Protein AF-A0A1Q3IYQ6-F1 (afdb_monomer)

Sequence (110 aa):
KPQGDPRHGYEFVAPINGLGHLDATGWAAARDKCTVRSFRPYQMERRGWLRHVGRGWRFDYDRAGSADDEPFFKLDRHIIASGLYVTLREDDGIERPFKIVSVQPARTPA

Structure (mmCIF, N/CA/C/O backbone):
data_AF-A0A1Q3IYQ6-F1
#
_entry.id   AF-A0A1Q3IYQ6-F1
#
loop_
_atom_site.group_PDB
_atom_site.id
_atom_site.type_symbol
_atom_site.label_atom_id
_atom_site.label_alt_id
_atom_site.label_comp_id
_atom_site.label_asym_id
_atom_site.label_entity_id
_atom_site.label_seq_id
_atom_site.pdbx_PDB_ins_code
_atom_site.Cartn_x
_atom_site.Cartn_y
_atom_site.Cartn_z
_atom_site.occupancy
_atom_site.B_iso_or_equiv
_atom_site.auth_seq_id
_atom_site.auth_comp_id
_atom_site.auth_asym_id
_atom_site.auth_atom_id
_atom_site.pdbx_PDB_model_num
ATOM 1 N N . LYS A 1 1 ? 22.109 7.834 2.697 1.00 47.06 1 LYS A N 1
ATOM 2 C CA . LYS A 1 1 ? 20.636 7.692 2.557 1.00 47.06 1 LYS A CA 1
ATOM 3 C C . LYS A 1 1 ? 20.361 7.199 1.145 1.00 47.06 1 LYS A C 1
ATOM 5 O O . LYS A 1 1 ? 21.022 7.732 0.261 1.00 47.06 1 LYS A O 1
ATOM 10 N N . PRO A 1 2 ? 19.482 6.210 0.919 1.00 51.25 2 PRO A N 1
ATOM 11 C CA . PRO A 1 2 ? 19.145 5.817 -0.445 1.00 51.25 2 PRO A CA 1
ATOM 12 C C . PRO A 1 2 ? 18.570 7.035 -1.183 1.00 51.25 2 PRO A C 1
ATOM 14 O O . PRO A 1 2 ? 17.684 7.715 -0.660 1.00 51.25 2 PRO A O 1
ATOM 17 N N . GLN A 1 3 ? 19.131 7.353 -2.348 1.00 62.56 3 GLN A N 1
ATOM 18 C CA . GLN A 1 3 ? 18.564 8.324 -3.282 1.00 62.56 3 GLN A CA 1
ATOM 19 C C . GLN A 1 3 ? 17.444 7.598 -4.040 1.00 62.56 3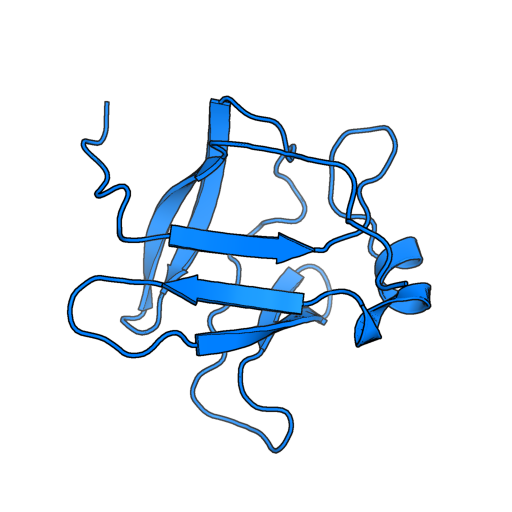 GLN A C 1
ATOM 21 O O . GLN A 1 3 ? 17.686 7.006 -5.084 1.00 62.56 3 GLN A O 1
ATOM 26 N N . GLY A 1 4 ? 16.251 7.522 -3.446 1.00 68.81 4 GLY A N 1
ATOM 27 C CA . GLY A 1 4 ? 15.080 6.952 -4.122 1.00 68.81 4 GLY A CA 1
ATOM 28 C C . GLY A 1 4 ? 14.568 7.880 -5.229 1.00 68.81 4 GLY A C 1
ATOM 29 O O . GLY A 1 4 ? 14.734 9.096 -5.127 1.00 68.81 4 GLY A O 1
ATOM 30 N N . ASP A 1 5 ? 13.931 7.326 -6.263 1.00 81.50 5 ASP A N 1
ATOM 31 C CA . ASP A 1 5 ? 13.218 8.120 -7.272 1.00 81.50 5 ASP A CA 1
ATOM 32 C C . ASP A 1 5 ? 11.800 8.425 -6.756 1.00 81.50 5 ASP A C 1
ATOM 34 O O . ASP A 1 5 ? 11.007 7.497 -6.612 1.00 81.50 5 ASP A O 1
ATOM 38 N N . PRO A 1 6 ? 11.433 9.692 -6.483 1.00 81.25 6 PRO A N 1
ATOM 39 C CA . PRO A 1 6 ? 10.095 10.034 -5.994 1.00 81.25 6 PRO A CA 1
ATOM 40 C C . PRO A 1 6 ? 8.983 9.754 -7.017 1.00 81.25 6 PRO A C 1
ATOM 42 O O . PRO A 1 6 ? 7.806 9.793 -6.667 1.00 81.25 6 PRO A O 1
ATOM 45 N N . ARG A 1 7 ? 9.337 9.488 -8.279 1.00 86.50 7 ARG A N 1
ATOM 46 C CA . ARG A 1 7 ? 8.405 9.094 -9.340 1.00 86.50 7 ARG A CA 1
ATOM 47 C C . ARG A 1 7 ? 8.177 7.585 -9.379 1.00 86.50 7 ARG A C 1
ATOM 49 O O . ARG A 1 7 ? 7.348 7.149 -10.168 1.00 86.50 7 ARG A O 1
ATOM 56 N N . HIS A 1 8 ? 8.912 6.814 -8.575 1.00 90.44 8 HIS A N 1
ATOM 57 C CA . HIS A 1 8 ? 8.708 5.389 -8.376 1.00 90.44 8 HIS A CA 1
ATOM 58 C C . HIS A 1 8 ? 8.171 5.145 -6.964 1.00 90.44 8 HIS A C 1
ATOM 60 O O . HIS A 1 8 ? 8.894 5.271 -5.973 1.00 90.44 8 HIS A O 1
ATOM 66 N N . GLY A 1 9 ? 6.890 4.811 -6.860 1.00 91.06 9 GLY A N 1
ATOM 67 C CA . GLY A 1 9 ? 6.272 4.607 -5.565 1.00 91.06 9 GLY A CA 1
ATOM 68 C C . GLY A 1 9 ? 4.911 3.943 -5.613 1.00 91.06 9 GLY A C 1
ATOM 69 O O . GLY A 1 9 ? 4.381 3.564 -6.658 1.00 91.06 9 GLY A O 1
ATOM 70 N N . TYR A 1 10 ? 4.359 3.822 -4.412 1.00 91.06 10 TYR A N 1
ATOM 71 C CA . TYR A 1 10 ? 3.098 3.160 -4.153 1.00 91.06 10 TYR A CA 1
ATOM 72 C C . TYR A 1 10 ? 2.235 4.043 -3.260 1.00 91.06 10 TYR A C 1
ATOM 74 O O . TYR A 1 10 ? 2.723 4.685 -2.328 1.00 91.06 10 TYR A O 1
ATOM 82 N N . GLU A 1 11 ? 0.938 4.036 -3.525 1.00 92.44 11 GLU A N 1
ATOM 83 C CA . GLU A 1 11 ? -0.088 4.648 -2.693 1.00 92.44 11 GLU A CA 1
ATOM 84 C C . GLU A 1 11 ? -1.156 3.596 -2.416 1.00 92.44 11 GLU A C 1
ATOM 86 O O . GLU A 1 11 ? -1.593 2.894 -3.327 1.00 92.44 11 GLU A O 1
ATOM 91 N N . PHE A 1 12 ? -1.567 3.449 -1.160 1.00 92.50 12 PHE A N 1
ATOM 92 C CA . PHE A 1 12 ? -2.581 2.466 -0.807 1.00 92.50 12 PHE A CA 1
ATOM 93 C C . PHE A 1 12 ? -3.427 2.909 0.380 1.00 92.50 12 PHE A C 1
ATOM 95 O O . PHE A 1 12 ? -3.004 3.714 1.210 1.00 92.50 12 PHE A O 1
ATOM 102 N N . VAL A 1 13 ? -4.635 2.356 0.448 1.00 93.62 13 VAL A N 1
ATOM 103 C CA . VAL A 1 13 ? -5.584 2.553 1.542 1.00 93.62 13 VAL A CA 1
ATOM 104 C C . VAL A 1 13 ? -5.624 1.286 2.379 1.00 93.62 13 VAL A C 1
ATOM 106 O O . VAL A 1 13 ? -5.836 0.193 1.853 1.00 93.62 13 VAL A O 1
ATOM 109 N N . ALA A 1 14 ? -5.444 1.433 3.688 1.00 92.56 14 ALA A N 1
ATOM 110 C CA . ALA A 1 14 ? -5.543 0.325 4.620 1.00 92.56 14 ALA A CA 1
ATOM 111 C C . ALA A 1 14 ? -5.977 0.798 6.014 1.00 92.56 14 ALA A C 1
ATOM 113 O O . ALA A 1 14 ? -5.577 1.882 6.445 1.00 92.56 14 ALA A O 1
ATOM 114 N N . PRO A 1 15 ? -6.754 -0.014 6.743 1.00 93.56 15 PRO A N 1
ATOM 115 C CA . PRO A 1 15 ? -6.973 0.169 8.170 1.00 93.56 15 PRO A CA 1
ATOM 116 C C . PRO A 1 15 ? -5.663 0.014 8.950 1.00 93.56 15 PRO A C 1
ATOM 118 O O . PRO A 1 15 ? -4.892 -0.916 8.707 1.00 93.56 15 PRO A O 1
ATOM 121 N N . ILE A 1 16 ? -5.426 0.923 9.894 1.00 92.25 16 ILE A N 1
ATOM 122 C CA . ILE A 1 16 ? -4.259 0.929 10.782 1.00 92.25 16 ILE A CA 1
ATOM 123 C C . ILE A 1 16 ? -4.775 0.830 12.222 1.00 92.25 16 ILE A C 1
ATOM 125 O O . ILE A 1 16 ? -5.721 1.526 12.591 1.00 92.25 16 ILE A O 1
ATOM 129 N N . ASN A 1 17 ? -4.177 -0.041 13.033 1.00 90.06 17 ASN A N 1
ATOM 130 C CA . ASN A 1 17 ? -4.533 -0.205 14.440 1.00 90.06 17 ASN A CA 1
ATOM 131 C C . ASN A 1 17 ? -3.889 0.875 15.332 1.00 90.06 17 ASN A C 1
ATOM 133 O O . ASN A 1 17 ? -3.048 1.659 14.894 1.00 90.06 17 ASN A O 1
ATOM 137 N N . GLY A 1 18 ? -4.237 0.886 16.622 1.00 88.94 18 GLY A N 1
ATOM 138 C CA . GLY A 1 18 ? -3.708 1.862 17.588 1.00 88.94 18 GLY A CA 1
ATOM 139 C C . GLY A 1 18 ? -2.188 1.817 17.812 1.00 88.94 18 GLY A C 1
ATOM 140 O O . GLY A 1 18 ? -1.646 2.730 18.424 1.00 88.94 18 GLY A O 1
ATOM 141 N N . LEU A 1 19 ? -1.495 0.787 17.312 1.00 89.19 19 LEU A N 1
ATOM 142 C CA . LEU A 1 19 ? -0.034 0.658 17.363 1.00 89.19 19 LEU A CA 1
ATOM 143 C C . LEU A 1 19 ? 0.648 1.120 16.066 1.00 89.19 19 LEU A C 1
ATOM 145 O O . LEU A 1 19 ? 1.870 1.053 15.957 1.00 89.19 19 LEU A O 1
ATOM 149 N N . GLY A 1 20 ? -0.119 1.577 15.074 1.00 89.81 20 GLY A N 1
ATOM 150 C CA . GLY A 1 20 ? 0.418 1.997 13.784 1.00 89.81 20 GLY A CA 1
ATOM 151 C C . GLY A 1 20 ? 0.701 0.842 12.820 1.00 89.81 20 GLY A C 1
ATOM 152 O O . GLY A 1 20 ? 1.342 1.069 11.802 1.00 89.81 20 GLY A O 1
ATOM 153 N N . HIS A 1 21 ? 0.241 -0.382 13.096 1.00 90.06 21 HIS A N 1
ATOM 154 C CA . HIS A 1 21 ? 0.354 -1.513 12.166 1.00 90.06 21 HIS A CA 1
ATOM 155 C C . HIS A 1 21 ? -0.919 -1.682 11.343 1.00 90.06 21 HIS A C 1
ATOM 157 O O . HIS A 1 21 ? -1.994 -1.250 11.756 1.00 90.06 21 HIS A O 1
ATOM 163 N N . LEU A 1 22 ? -0.817 -2.371 10.206 1.00 90.25 22 LEU A N 1
ATOM 164 C CA . LEU A 1 22 ? -2.000 -2.754 9.440 1.00 90.25 22 LEU A CA 1
ATOM 165 C C . LEU A 1 22 ? -2.945 -3.622 10.275 1.00 90.25 22 LEU A C 1
ATOM 167 O O . LEU A 1 22 ? -2.529 -4.590 10.913 1.00 90.25 22 LEU A O 1
ATOM 171 N N . ASP A 1 23 ? -4.227 -3.272 10.253 1.00 91.62 23 ASP A N 1
ATOM 172 C CA . ASP A 1 23 ? -5.272 -3.996 10.963 1.00 91.62 23 ASP A CA 1
ATOM 173 C C . ASP A 1 23 ? -5.941 -5.020 10.041 1.00 91.62 23 ASP A C 1
ATOM 175 O O . ASP A 1 23 ? -6.755 -4.676 9.183 1.00 91.62 23 ASP A O 1
ATOM 179 N N . ALA A 1 24 ? -5.611 -6.298 10.236 1.00 90.44 24 ALA A N 1
ATOM 180 C CA . ALA A 1 24 ? -6.200 -7.401 9.481 1.00 90.44 24 ALA A CA 1
ATOM 181 C C . ALA A 1 24 ? -7.717 -7.532 9.708 1.00 90.44 24 ALA A C 1
ATOM 183 O O . ALA A 1 24 ? -8.446 -7.884 8.778 1.00 90.44 24 ALA A O 1
ATOM 184 N N . THR A 1 25 ? -8.202 -7.222 10.914 1.00 91.81 25 THR A N 1
ATOM 185 C CA . THR A 1 25 ? -9.629 -7.315 11.251 1.00 91.81 25 THR A CA 1
ATOM 186 C C . THR A 1 25 ? -10.407 -6.205 10.552 1.00 91.81 25 THR A C 1
ATOM 188 O O . THR A 1 25 ? -11.373 -6.479 9.838 1.00 91.81 25 THR A O 1
ATOM 191 N N . GLY A 1 26 ? -9.949 -4.956 10.683 1.00 92.88 26 GLY A N 1
ATOM 192 C CA . GLY A 1 26 ? -10.508 -3.816 9.961 1.00 92.88 26 GLY A CA 1
ATOM 193 C C . GLY A 1 26 ? -10.422 -3.988 8.446 1.00 92.88 26 GLY A C 1
ATOM 194 O O . GLY A 1 26 ? -11.375 -3.670 7.732 1.00 92.88 26 GLY A O 1
ATOM 195 N N . TRP A 1 27 ? -9.318 -4.547 7.937 1.00 92.94 27 TRP A N 1
ATOM 196 C CA . TRP A 1 27 ? -9.177 -4.858 6.515 1.00 92.94 27 TRP A CA 1
ATOM 197 C C . TRP A 1 27 ? -10.247 -5.838 6.043 1.00 92.94 27 TRP A C 1
ATOM 199 O O . TRP A 1 27 ? -10.873 -5.593 5.016 1.00 92.94 27 TRP A O 1
ATOM 209 N N . ALA A 1 28 ? -10.514 -6.912 6.790 1.00 91.44 28 ALA A N 1
ATOM 210 C CA . ALA A 1 28 ? -11.509 -7.903 6.388 1.00 91.44 28 ALA A CA 1
ATOM 211 C C . ALA A 1 28 ? -12.911 -7.282 6.237 1.00 91.44 28 ALA A C 1
ATOM 213 O O . ALA A 1 28 ? -13.637 -7.627 5.303 1.00 91.44 28 ALA A O 1
ATOM 214 N N . ALA A 1 29 ? -13.255 -6.320 7.101 1.00 92.94 29 ALA A N 1
ATOM 215 C CA . ALA A 1 29 ? -14.520 -5.586 7.056 1.00 92.94 29 ALA A CA 1
ATOM 216 C C . ALA A 1 29 ? -14.599 -4.544 5.921 1.00 92.94 29 ALA A C 1
ATOM 218 O O . ALA A 1 29 ? -15.693 -4.193 5.482 1.00 92.94 29 ALA A O 1
ATOM 219 N N . ALA A 1 30 ? -13.459 -4.042 5.437 1.00 91.56 30 ALA A N 1
ATOM 220 C CA . ALA A 1 30 ? -13.382 -2.941 4.474 1.00 91.56 30 ALA A CA 1
ATOM 221 C C . ALA A 1 30 ? -12.556 -3.272 3.218 1.00 91.56 30 ALA A C 1
ATOM 223 O O . ALA A 1 30 ? -12.082 -2.362 2.536 1.00 91.56 30 ALA A O 1
ATOM 224 N N . ARG A 1 31 ? -12.378 -4.558 2.890 1.00 89.75 31 ARG A N 1
ATOM 225 C CA . ARG A 1 31 ? -11.450 -5.030 1.844 1.00 89.75 31 ARG A CA 1
ATOM 226 C C . ARG A 1 31 ? -11.654 -4.346 0.491 1.00 89.75 31 ARG A C 1
ATOM 228 O O . ARG A 1 31 ? -10.685 -3.996 -0.171 1.00 89.75 31 ARG A O 1
ATOM 235 N N . ASP A 1 32 ? -12.905 -4.093 0.109 1.00 89.69 32 ASP A N 1
ATOM 236 C CA . ASP A 1 32 ? -13.256 -3.480 -1.176 1.00 89.69 32 ASP A CA 1
ATOM 237 C C . ASP A 1 32 ? -12.839 -2.003 -1.264 1.00 89.69 32 ASP A C 1
ATOM 239 O O . ASP A 1 32 ? -12.695 -1.467 -2.361 1.00 89.69 32 ASP A O 1
ATOM 243 N N . LYS A 1 33 ? -12.583 -1.364 -0.114 1.00 91.12 33 LYS A N 1
ATOM 244 C CA . LYS A 1 33 ? -12.068 0.008 0.005 1.00 91.12 33 LYS A CA 1
ATOM 245 C C . LYS A 1 33 ? -10.539 0.067 0.085 1.00 91.12 33 LYS A C 1
ATOM 247 O O . LYS A 1 33 ? -9.972 1.151 -0.002 1.00 91.12 33 LYS A O 1
ATOM 252 N N . CYS A 1 34 ? -9.866 -1.068 0.279 1.00 92.75 34 CYS A N 1
ATOM 253 C CA . CYS A 1 34 ? -8.417 -1.124 0.454 1.00 92.75 34 CYS A CA 1
ATOM 254 C C . CYS A 1 34 ? -7.720 -1.175 -0.911 1.00 92.75 34 CYS A C 1
ATOM 256 O O . CYS A 1 34 ? -7.281 -2.233 -1.360 1.00 92.75 34 CYS A O 1
ATOM 258 N N . THR A 1 35 ? -7.687 -0.039 -1.606 1.00 92.31 35 THR A N 1
ATOM 259 C CA . THR A 1 35 ? -7.126 0.088 -2.958 1.00 92.31 35 THR A CA 1
ATOM 260 C C . THR A 1 35 ? -5.626 0.341 -2.941 1.00 92.31 35 THR A C 1
ATOM 262 O O . THR A 1 35 ? -5.094 0.900 -1.985 1.00 92.31 35 THR A O 1
ATOM 265 N N . VAL A 1 36 ? -4.961 -0.003 -4.038 1.00 91.06 36 VAL A N 1
ATOM 266 C CA . VAL A 1 36 ? -3.526 0.181 -4.269 1.00 91.06 36 VAL A CA 1
ATOM 267 C C . VAL A 1 36 ? -3.311 0.847 -5.621 1.00 91.06 36 VAL A C 1
ATOM 269 O O . VAL A 1 36 ? -4.030 0.568 -6.581 1.00 91.06 36 VAL A O 1
ATOM 272 N N . ARG A 1 37 ? -2.277 1.680 -5.702 1.00 90.25 37 ARG A N 1
ATOM 273 C CA . ARG A 1 37 ? -1.796 2.349 -6.904 1.00 90.25 37 ARG A CA 1
ATOM 274 C C . ARG A 1 37 ? -0.270 2.284 -6.939 1.00 90.25 37 ARG A C 1
ATOM 276 O O . ARG A 1 37 ? 0.376 2.767 -6.015 1.00 90.25 37 ARG A O 1
ATOM 283 N N . SER A 1 38 ? 0.296 1.678 -7.978 1.00 89.31 38 SER A N 1
ATOM 284 C CA . SER A 1 38 ? 1.741 1.644 -8.241 1.00 89.31 38 SER A CA 1
ATOM 285 C C . SER A 1 38 ? 2.047 2.519 -9.447 1.00 89.31 38 SER A C 1
ATOM 287 O O . SER A 1 38 ? 1.376 2.419 -10.4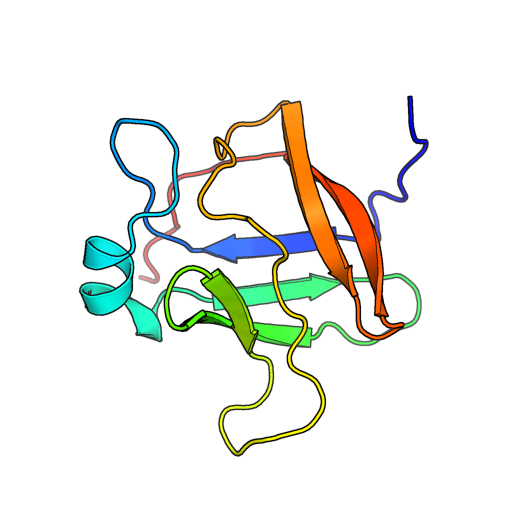78 1.00 89.31 38 SER A O 1
ATOM 289 N N . PHE A 1 39 ? 3.038 3.394 -9.309 1.00 89.31 39 PHE A N 1
ATOM 290 C CA . PHE A 1 39 ? 3.443 4.339 -10.341 1.00 89.31 39 PHE A CA 1
ATOM 291 C C . PHE A 1 39 ? 4.964 4.387 -10.448 1.00 89.31 39 PHE A C 1
ATOM 293 O O . PHE A 1 39 ? 5.682 4.368 -9.448 1.00 89.31 39 PHE A O 1
ATOM 300 N N . ARG A 1 40 ? 5.455 4.446 -11.685 1.00 89.06 40 ARG A N 1
ATOM 301 C CA . ARG A 1 40 ? 6.881 4.458 -12.014 1.00 89.06 40 ARG A CA 1
ATOM 302 C C . ARG A 1 40 ? 7.103 5.114 -13.383 1.00 89.06 40 ARG A C 1
ATOM 304 O O . ARG A 1 40 ? 6.198 5.071 -14.221 1.00 89.06 40 ARG A O 1
ATOM 311 N N . PRO A 1 41 ? 8.262 5.747 -13.634 1.00 88.12 41 PRO A N 1
ATOM 312 C CA . PRO A 1 41 ? 8.525 6.404 -14.910 1.00 88.12 41 PRO A CA 1
ATOM 313 C C . PRO A 1 41 ? 8.412 5.434 -16.089 1.00 88.12 41 PRO A C 1
ATOM 315 O O . PRO A 1 41 ? 8.875 4.300 -16.010 1.00 88.12 41 PRO A O 1
ATOM 318 N N . TYR A 1 42 ? 7.843 5.909 -17.199 1.00 87.75 42 TYR A N 1
ATOM 319 C CA . TYR A 1 42 ? 7.751 5.178 -18.473 1.00 87.75 42 TYR A CA 1
ATOM 320 C C . TYR A 1 42 ? 6.933 3.878 -18.446 1.00 87.75 42 TYR A C 1
ATOM 322 O O . TYR A 1 42 ? 6.986 3.107 -19.401 1.00 87.75 42 TYR A O 1
ATOM 330 N N . GLN A 1 43 ? 6.157 3.628 -17.390 1.00 84.06 43 GLN A N 1
ATOM 331 C CA . GLN A 1 43 ? 5.279 2.463 -17.300 1.00 84.06 43 GLN A CA 1
ATOM 332 C C . GLN A 1 43 ? 3.878 2.907 -16.870 1.00 84.06 43 GLN A C 1
ATOM 334 O O . GLN A 1 43 ? 3.712 3.924 -16.193 1.00 84.06 43 GLN A O 1
ATOM 339 N N . MET A 1 44 ? 2.856 2.172 -17.312 1.00 83.69 44 MET A N 1
ATOM 340 C CA . MET A 1 44 ? 1.470 2.485 -16.964 1.00 83.69 44 MET A CA 1
ATOM 341 C C . MET A 1 44 ? 1.236 2.287 -15.465 1.00 83.69 44 MET A C 1
ATOM 343 O O . MET A 1 44 ? 1.774 1.360 -14.858 1.00 83.69 44 MET A O 1
ATOM 347 N N . GLU A 1 45 ? 0.418 3.163 -14.881 1.00 87.06 45 GLU A N 1
ATOM 348 C CA . GLU A 1 45 ? -0.027 3.027 -13.496 1.00 87.06 45 GLU A CA 1
ATOM 349 C C . GLU A 1 45 ? -0.796 1.711 -13.330 1.00 87.06 45 GLU A C 1
ATOM 351 O O . GLU A 1 45 ? -1.739 1.437 -14.077 1.00 87.06 45 GLU A O 1
ATOM 356 N N . ARG A 1 46 ? -0.414 0.912 -12.330 1.00 87.25 46 ARG A N 1
ATOM 357 C CA . ARG A 1 46 ? -1.149 -0.300 -11.951 1.00 87.25 46 ARG A CA 1
ATOM 358 C C . ARG A 1 46 ? -2.060 0.008 -10.772 1.00 87.25 46 ARG A C 1
ATOM 360 O O . ARG A 1 46 ? -1.643 0.649 -9.805 1.00 87.25 46 ARG A O 1
ATOM 367 N N . ARG A 1 47 ? -3.306 -0.460 -10.843 1.00 89.62 47 ARG A N 1
ATOM 368 C CA . ARG A 1 47 ? -4.312 -0.313 -9.784 1.00 89.62 47 ARG A CA 1
ATOM 369 C C . ARG A 1 47 ? -4.786 -1.674 -9.325 1.00 89.62 47 ARG A C 1
ATOM 371 O O . ARG A 1 47 ? -4.992 -2.558 -10.146 1.00 89.62 47 ARG A O 1
ATOM 378 N N . GLY A 1 48 ? -4.964 -1.819 -8.023 1.00 89.56 48 GLY A N 1
ATOM 379 C CA . GLY A 1 48 ? -5.306 -3.096 -7.422 1.00 89.56 48 GLY A CA 1
ATOM 380 C C . GLY A 1 48 ? -5.875 -2.944 -6.025 1.00 89.56 48 GLY A C 1
ATOM 381 O O . GLY A 1 48 ? -6.369 -1.879 -5.640 1.00 89.56 48 GLY A O 1
ATOM 382 N N . TRP A 1 49 ? -5.773 -4.017 -5.254 1.00 90.44 49 TRP A N 1
ATOM 383 C CA . TRP A 1 49 ? -6.244 -4.084 -3.880 1.00 90.44 49 TRP A CA 1
ATOM 384 C C . TRP A 1 49 ? -5.161 -4.613 -2.954 1.00 90.44 49 TRP A C 1
ATOM 386 O O . TRP A 1 49 ? -4.361 -5.476 -3.309 1.00 90.44 49 TRP A O 1
ATOM 396 N N . LEU A 1 50 ? -5.174 -4.120 -1.723 1.00 91.00 50 LEU A N 1
ATOM 397 C CA . LEU A 1 50 ? -4.409 -4.712 -0.644 1.00 91.00 50 LEU A CA 1
ATOM 398 C C . LEU A 1 50 ? -5.104 -6.008 -0.218 1.00 91.00 50 LEU A C 1
ATOM 400 O O . LEU A 1 50 ? -6.298 -6.014 0.094 1.00 91.00 50 LEU A O 1
ATOM 404 N N . ARG A 1 51 ? -4.352 -7.105 -0.164 1.00 88.44 51 ARG A N 1
ATOM 405 C CA . ARG A 1 51 ? -4.824 -8.406 0.316 1.00 8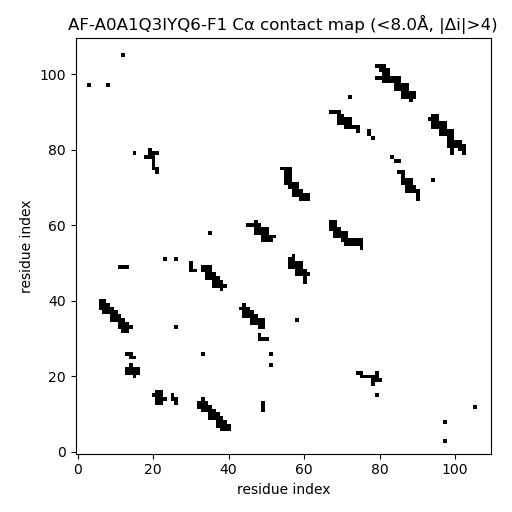8.44 51 ARG A CA 1
ATOM 406 C C . ARG A 1 51 ? -4.053 -8.842 1.547 1.00 88.44 51 ARG A C 1
ATOM 408 O O . ARG A 1 51 ? -2.839 -8.678 1.601 1.00 88.44 51 ARG A O 1
ATOM 415 N N . HIS A 1 52 ? -4.753 -9.469 2.484 1.00 87.81 52 HIS A N 1
ATOM 416 C CA . HIS A 1 52 ? -4.150 -10.200 3.591 1.00 87.81 52 HIS A CA 1
ATOM 417 C C . HIS A 1 52 ? -4.214 -11.706 3.297 1.00 87.81 52 HIS A C 1
ATOM 419 O O . HIS A 1 52 ? -5.300 -12.251 3.091 1.00 87.81 52 HIS A O 1
ATOM 425 N N . VAL A 1 53 ? -3.059 -12.376 3.245 1.00 83.31 53 VAL A N 1
ATOM 426 C CA . VAL A 1 53 ? -2.928 -13.809 2.934 1.00 83.31 53 VAL A CA 1
ATOM 427 C C . VAL A 1 53 ? -2.109 -14.489 4.027 1.00 83.31 53 VAL A C 1
ATOM 429 O O . VAL A 1 53 ? -0.915 -14.234 4.190 1.00 83.31 53 VAL A O 1
ATOM 432 N N . GLY A 1 54 ? -2.751 -15.377 4.789 1.00 82.88 54 GLY A N 1
ATOM 433 C CA . GLY A 1 54 ? -2.125 -16.040 5.932 1.00 82.88 54 GLY A CA 1
ATOM 434 C C . GLY A 1 54 ? -1.700 -15.031 7.001 1.00 82.88 54 GLY A C 1
ATOM 435 O O . GLY A 1 54 ? -2.543 -14.489 7.708 1.00 82.88 54 GLY A O 1
ATOM 436 N N . ARG A 1 55 ? -0.387 -14.804 7.124 1.00 77.06 55 ARG A N 1
ATOM 437 C CA . ARG A 1 55 ? 0.217 -13.814 8.039 1.00 77.06 55 ARG A CA 1
ATOM 438 C C . ARG A 1 55 ? 0.827 -12.609 7.311 1.00 77.06 55 ARG A C 1
ATOM 440 O O . ARG A 1 55 ? 1.493 -11.799 7.944 1.00 77.06 55 ARG A O 1
ATOM 447 N N . GLY A 1 56 ? 0.682 -12.542 5.990 1.00 82.69 56 GLY A N 1
ATOM 448 C CA . GLY A 1 56 ? 1.325 -11.544 5.145 1.00 82.69 56 GLY A CA 1
ATOM 449 C C . GLY A 1 56 ? 0.326 -10.668 4.405 1.00 82.69 56 GLY A C 1
ATOM 450 O O . GLY A 1 56 ? -0.870 -10.952 4.342 1.00 82.69 56 GLY A O 1
ATOM 451 N N . TRP A 1 57 ? 0.854 -9.613 3.801 1.00 86.38 57 TRP A N 1
ATOM 452 C CA . TRP A 1 57 ? 0.111 -8.698 2.9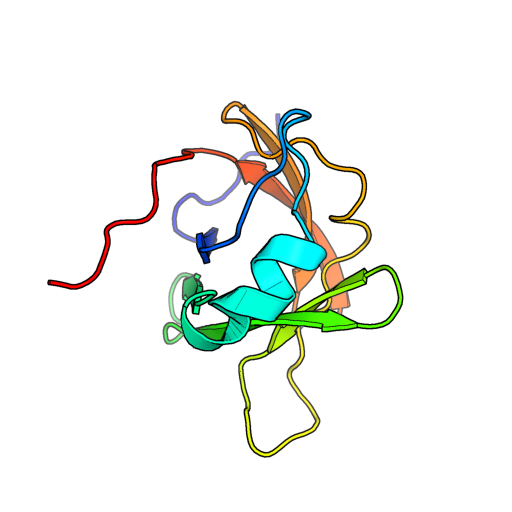47 1.00 86.38 57 TRP A CA 1
ATOM 453 C C . TRP A 1 57 ? 0.612 -8.827 1.504 1.00 86.38 57 TRP A C 1
ATOM 455 O O . TRP A 1 57 ? 1.738 -9.268 1.273 1.00 86.38 57 TRP A O 1
ATOM 465 N N . ARG A 1 58 ? -0.209 -8.475 0.516 1.00 85.94 58 ARG A N 1
ATOM 466 C CA . ARG A 1 58 ? 0.219 -8.378 -0.887 1.00 85.94 58 ARG A CA 1
ATOM 467 C C . ARG A 1 58 ? -0.584 -7.338 -1.659 1.00 85.94 58 ARG A C 1
ATOM 469 O O . ARG A 1 58 ? -1.727 -7.062 -1.284 1.00 85.94 58 ARG A O 1
ATOM 476 N N . PHE A 1 59 ? -0.000 -6.797 -2.724 1.00 87.12 59 PHE A N 1
ATOM 477 C CA . PHE A 1 59 ? -0.727 -5.997 -3.702 1.00 87.12 59 PHE A CA 1
ATOM 478 C C . PHE A 1 59 ? -1.191 -6.901 -4.835 1.00 87.12 59 PHE A C 1
ATOM 480 O O . PHE A 1 59 ? -0.393 -7.547 -5.503 1.00 87.12 59 PHE A O 1
ATOM 487 N N . ASP A 1 60 ? -2.506 -6.952 -4.992 1.00 84.75 60 ASP A N 1
ATOM 488 C CA . ASP A 1 60 ? -3.201 -7.792 -5.954 1.00 84.75 60 ASP A CA 1
ATOM 489 C C . ASP A 1 60 ? -3.738 -6.888 -7.069 1.00 84.75 60 ASP A C 1
ATOM 491 O O . ASP A 1 60 ? -4.663 -6.095 -6.849 1.00 84.75 60 ASP A O 1
ATOM 495 N N . TYR A 1 61 ? -3.103 -6.964 -8.240 1.00 80.12 61 TYR A N 1
ATOM 496 C CA . TYR A 1 61 ? -3.453 -6.185 -9.431 1.00 80.12 61 TYR A CA 1
ATOM 497 C C . TYR A 1 61 ? -4.431 -6.910 -10.368 1.00 80.12 61 TYR A C 1
ATOM 499 O O . TYR A 1 61 ? -4.924 -6.290 -11.309 1.00 80.12 61 TYR A O 1
ATOM 507 N N . ASP A 1 62 ? -4.755 -8.182 -10.110 1.00 71.06 62 ASP A N 1
ATOM 508 C CA . ASP A 1 62 ? -5.615 -8.993 -10.973 1.00 71.06 62 ASP A CA 1
ATOM 509 C C . ASP A 1 62 ? -6.635 -9.806 -10.156 1.00 71.06 62 ASP A C 1
ATOM 511 O O . ASP A 1 62 ? -6.325 -10.822 -9.534 1.00 71.06 62 ASP A O 1
ATOM 515 N N . ARG A 1 63 ? -7.910 -9.398 -10.227 1.00 56.44 63 ARG A N 1
ATOM 516 C CA . ARG A 1 63 ? -9.025 -10.117 -9.584 1.00 56.44 63 ARG A CA 1
ATOM 517 C C . ARG A 1 63 ? -9.304 -11.505 -10.185 1.00 56.44 63 ARG A C 1
ATOM 519 O O . ARG A 1 63 ? -9.981 -12.285 -9.516 1.00 56.44 63 ARG A O 1
ATOM 526 N N . ALA A 1 64 ? -8.870 -11.786 -11.417 1.00 55.12 64 ALA A N 1
ATOM 527 C CA . ALA A 1 64 ? -9.167 -13.000 -12.183 1.00 55.12 64 ALA A CA 1
ATOM 528 C C . ALA A 1 64 ? -8.058 -14.071 -12.115 1.00 55.12 64 ALA A C 1
ATOM 530 O O . ALA A 1 64 ? -8.369 -15.254 -12.252 1.00 55.12 64 ALA A O 1
ATOM 531 N N . GLY A 1 65 ? -6.816 -13.693 -11.793 1.00 49.22 65 GLY A N 1
ATOM 532 C CA . GLY A 1 65 ? -5.824 -14.584 -11.186 1.00 49.22 65 GLY A CA 1
ATOM 533 C C . GLY A 1 65 ? -4.488 -14.793 -11.916 1.00 49.22 65 GLY A C 1
ATOM 534 O O . GLY A 1 65 ? -4.415 -14.905 -13.133 1.00 49.22 65 GLY A O 1
ATOM 535 N N . SER A 1 66 ? -3.466 -14.982 -11.065 1.00 48.25 66 SER A N 1
ATOM 536 C CA . SER A 1 66 ? -2.187 -15.700 -11.234 1.00 48.25 66 SER A CA 1
ATOM 537 C C . SER A 1 66 ? -1.192 -15.232 -12.306 1.00 48.25 66 SER A C 1
ATOM 539 O O . SER A 1 66 ? -0.993 -15.935 -13.290 1.00 48.25 66 SER A O 1
ATOM 541 N N . ALA A 1 67 ? -0.437 -14.159 -12.024 1.00 43.94 67 ALA A N 1
ATOM 542 C CA . ALA A 1 67 ? 1.006 -14.091 -12.354 1.00 43.94 67 ALA A CA 1
ATOM 543 C C . ALA A 1 67 ? 1.743 -12.869 -11.765 1.00 43.94 67 ALA A C 1
ATOM 545 O O . ALA A 1 67 ? 2.943 -12.963 -11.538 1.00 43.94 67 ALA A O 1
ATOM 546 N N . ASP A 1 68 ? 1.048 -11.762 -11.483 1.00 50.50 68 ASP A N 1
ATOM 547 C CA . ASP A 1 68 ? 1.669 -10.451 -11.187 1.00 50.50 68 ASP A CA 1
ATOM 548 C C . ASP A 1 68 ? 1.372 -9.950 -9.753 1.00 50.50 68 ASP A C 1
ATOM 550 O O . ASP A 1 68 ? 1.242 -8.756 -9.495 1.00 50.50 68 ASP A O 1
ATOM 554 N N . ASP A 1 69 ? 1.183 -10.869 -8.797 1.00 55.66 69 ASP A N 1
ATOM 555 C CA . ASP A 1 69 ? 1.044 -10.510 -7.379 1.00 55.66 69 ASP A CA 1
ATOM 556 C C . ASP A 1 69 ? 2.407 -10.028 -6.857 1.00 55.66 69 ASP A C 1
ATOM 558 O O . ASP A 1 69 ? 3.302 -10.846 -6.633 1.00 55.66 69 ASP A O 1
ATOM 562 N N . GLU A 1 70 ? 2.559 -8.724 -6.613 1.00 59.66 70 GLU A N 1
ATOM 563 C CA . GLU A 1 70 ? 3.720 -8.166 -5.911 1.00 59.66 70 GLU A CA 1
ATOM 564 C C . GLU A 1 70 ? 3.553 -8.420 -4.406 1.00 59.66 70 GLU A C 1
ATOM 566 O O . GLU A 1 70 ? 2.710 -7.803 -3.733 1.00 59.66 70 GLU A O 1
ATOM 571 N N . PRO A 1 71 ? 4.300 -9.376 -3.831 1.00 57.19 71 PRO A N 1
ATOM 572 C CA . PRO A 1 71 ? 4.096 -9.756 -2.452 1.00 57.19 71 PRO A CA 1
ATOM 573 C C . PRO A 1 71 ? 4.810 -8.770 -1.538 1.00 57.19 71 PRO A C 1
ATOM 575 O O . PRO A 1 71 ? 5.980 -8.427 -1.721 1.00 57.19 71 PRO A O 1
ATOM 578 N N . PHE A 1 72 ? 4.114 -8.361 -0.482 1.00 60.16 72 PHE A N 1
ATOM 579 C CA . PHE A 1 72 ? 4.704 -7.500 0.526 1.00 60.16 72 PHE A CA 1
ATOM 580 C C . PHE A 1 72 ? 5.470 -8.387 1.476 1.00 60.16 72 PHE A C 1
ATOM 582 O O . PHE A 1 72 ? 4.890 -9.184 2.221 1.00 60.16 72 PHE A O 1
ATOM 589 N N . PHE A 1 73 ? 6.788 -8.254 1.470 1.00 50.66 73 PHE A N 1
ATOM 590 C CA . PHE A 1 73 ? 7.592 -8.990 2.419 1.00 50.66 73 PHE A CA 1
ATOM 591 C C . PHE A 1 73 ? 7.512 -8.295 3.785 1.00 50.66 73 PHE A C 1
ATOM 593 O O . PHE A 1 73 ? 8.061 -7.219 3.992 1.00 50.66 73 PHE A O 1
ATOM 600 N N . LYS A 1 74 ? 6.816 -8.939 4.734 1.00 54.88 74 LYS A N 1
ATOM 601 C CA . LYS A 1 74 ? 6.831 -8.622 6.180 1.00 54.88 74 LYS A CA 1
ATOM 602 C C . LYS A 1 74 ? 6.215 -7.278 6.604 1.00 54.88 74 LYS A C 1
ATOM 604 O O . LYS A 1 74 ? 6.591 -6.742 7.644 1.00 54.88 74 LYS A O 1
ATOM 609 N N . LEU A 1 75 ? 5.229 -6.751 5.873 1.00 62.09 75 LEU A N 1
ATOM 610 C CA . LEU A 1 75 ? 4.500 -5.530 6.273 1.00 62.09 75 LEU A CA 1
ATOM 611 C C . LEU A 1 75 ? 3.814 -5.629 7.651 1.00 62.09 75 LEU A C 1
ATOM 613 O O . LEU A 1 75 ? 3.569 -4.603 8.277 1.00 62.09 75 LEU A O 1
ATOM 617 N N . ASP A 1 76 ? 3.525 -6.840 8.144 1.00 57.47 76 ASP A N 1
ATOM 618 C CA . ASP A 1 76 ? 2.862 -7.076 9.436 1.00 57.47 76 ASP A CA 1
ATOM 619 C C . ASP A 1 76 ? 3.648 -6.541 10.646 1.00 57.47 76 ASP A C 1
ATOM 621 O O . ASP A 1 76 ? 3.087 -6.410 11.733 1.00 57.47 76 ASP A O 1
ATOM 625 N N . ARG A 1 77 ? 4.933 -6.210 10.462 1.00 67.00 77 ARG A N 1
ATOM 626 C CA . ARG A 1 77 ? 5.836 -5.751 11.531 1.00 67.00 77 ARG A CA 1
ATOM 627 C C . ARG A 1 77 ? 6.285 -4.302 11.394 1.00 67.00 77 ARG A C 1
ATOM 629 O O . ARG A 1 77 ? 7.091 -3.850 12.204 1.00 67.00 77 ARG A O 1
ATOM 636 N N . HIS A 1 78 ? 5.823 -3.593 10.366 1.00 79.81 78 HIS A N 1
ATOM 637 C CA . HIS A 1 78 ? 6.223 -2.210 10.131 1.00 79.81 78 HIS A CA 1
ATOM 638 C C . HIS A 1 78 ? 5.166 -1.237 10.639 1.00 79.81 78 HIS A C 1
ATOM 640 O O . HIS A 1 78 ? 3.983 -1.350 10.317 1.00 79.81 78 HIS A O 1
ATOM 646 N N . ILE A 1 79 ? 5.625 -0.232 11.384 1.00 88.25 79 ILE A N 1
ATOM 647 C CA . ILE A 1 79 ? 4.815 0.930 11.739 1.00 88.25 79 ILE A CA 1
ATOM 648 C C . ILE A 1 79 ? 4.610 1.773 10.477 1.00 88.25 79 ILE A C 1
ATOM 650 O O . ILE A 1 79 ? 5.566 2.204 9.827 1.00 88.25 79 ILE A O 1
ATOM 654 N N . ILE A 1 80 ? 3.350 2.028 10.147 1.00 90.19 80 ILE A N 1
ATOM 655 C CA . ILE A 1 80 ? 2.928 2.879 9.041 1.00 90.19 80 ILE A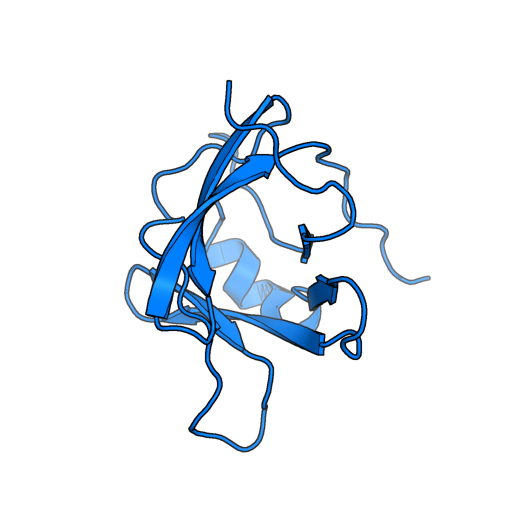 CA 1
ATOM 656 C C . ILE A 1 80 ? 2.913 4.326 9.528 1.00 90.19 80 ILE A C 1
ATOM 658 O O . ILE A 1 80 ? 1.890 4.861 9.948 1.00 90.19 80 ILE A O 1
ATOM 662 N N . ALA A 1 81 ? 4.082 4.961 9.496 1.00 90.25 81 ALA A N 1
ATOM 663 C CA . ALA A 1 81 ? 4.237 6.366 9.849 1.00 90.25 81 ALA A CA 1
ATOM 664 C C . ALA A 1 81 ? 5.209 7.071 8.900 1.00 90.25 81 ALA A C 1
ATOM 666 O O . ALA A 1 81 ? 6.204 6.496 8.452 1.00 90.25 81 ALA A O 1
ATOM 667 N N . SER A 1 82 ? 4.933 8.344 8.609 1.00 92.75 82 SER A N 1
ATOM 668 C CA . SER A 1 82 ? 5.792 9.175 7.765 1.00 92.75 82 SER A CA 1
ATOM 669 C C . SER A 1 82 ? 7.229 9.202 8.290 1.00 92.75 82 SER A C 1
ATOM 671 O O . SER A 1 82 ? 7.460 9.412 9.478 1.00 92.75 82 SER A O 1
ATOM 673 N N . GLY A 1 83 ? 8.201 9.035 7.398 1.00 90.00 83 GLY A N 1
ATOM 674 C CA . GLY A 1 83 ? 9.622 8.985 7.737 1.00 90.00 83 GLY A CA 1
ATOM 675 C C . GLY A 1 83 ? 10.173 7.574 7.936 1.00 90.00 83 GLY A C 1
ATOM 676 O O . GLY A 1 83 ? 11.383 7.399 7.778 1.00 90.00 83 GLY A O 1
ATOM 677 N N . LEU A 1 84 ? 9.311 6.590 8.219 1.00 90.88 84 LEU A N 1
ATOM 678 C CA . LEU A 1 84 ? 9.688 5.182 8.342 1.00 90.88 84 LEU A CA 1
ATOM 679 C C . LEU A 1 84 ? 9.785 4.502 6.973 1.00 90.88 84 LEU A C 1
ATOM 681 O O . LEU A 1 84 ? 9.476 5.100 5.941 1.00 90.88 84 LEU A O 1
ATOM 685 N N . TYR A 1 85 ? 10.259 3.258 6.968 1.00 88.19 85 TYR A N 1
ATOM 686 C CA . TYR A 1 85 ? 10.482 2.474 5.758 1.00 88.19 85 TYR A CA 1
ATOM 687 C C . TYR A 1 85 ? 9.729 1.150 5.821 1.00 88.19 85 TYR A C 1
ATOM 689 O O . TYR A 1 85 ? 9.600 0.549 6.890 1.00 88.19 85 TYR A O 1
ATOM 697 N N . VAL A 1 86 ? 9.291 0.696 4.653 1.00 87.19 86 VAL A N 1
ATOM 698 C CA . VAL A 1 86 ? 8.722 -0.631 4.399 1.00 87.19 86 VAL A CA 1
ATOM 699 C C . VAL A 1 86 ? 9.501 -1.282 3.263 1.00 87.19 86 VAL A C 1
ATOM 701 O O . VAL A 1 86 ? 10.022 -0.577 2.403 1.00 87.19 86 VAL A O 1
ATOM 704 N N . THR A 1 87 ? 9.590 -2.608 3.247 1.00 85.75 87 THR A N 1
ATOM 705 C CA . THR A 1 87 ? 10.267 -3.342 2.169 1.00 85.75 87 THR A CA 1
ATOM 706 C C . THR A 1 87 ? 9.241 -4.029 1.286 1.00 85.75 87 THR A C 1
ATOM 708 O O . THR A 1 87 ? 8.389 -4.764 1.784 1.00 85.75 87 THR A O 1
ATOM 711 N N . LEU A 1 88 ? 9.325 -3.783 -0.019 1.00 83.38 88 LEU A N 1
ATOM 712 C CA . LEU A 1 88 ? 8.443 -4.360 -1.032 1.00 83.38 88 LEU A CA 1
ATOM 713 C C . LEU A 1 88 ? 9.260 -5.261 -1.946 1.00 83.38 88 LEU A C 1
ATOM 715 O O . LEU A 1 88 ? 10.374 -4.885 -2.304 1.00 83.38 88 LEU A O 1
ATOM 719 N N . ARG A 1 89 ? 8.721 -6.424 -2.321 1.00 83.75 89 ARG A N 1
A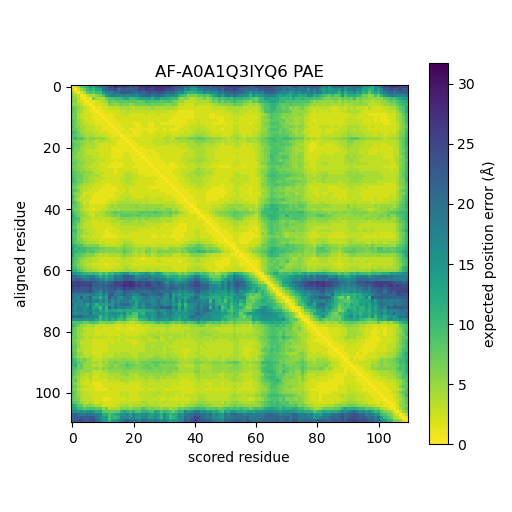TOM 720 C CA . ARG A 1 89 ? 9.289 -7.221 -3.408 1.00 83.75 89 ARG A CA 1
ATOM 721 C C . ARG A 1 89 ? 8.554 -6.858 -4.688 1.00 83.75 89 ARG A C 1
ATOM 723 O O . ARG A 1 89 ? 7.346 -7.064 -4.766 1.00 83.75 89 ARG A O 1
ATOM 730 N N . GLU A 1 90 ? 9.281 -6.303 -5.641 1.00 81.44 90 GLU A N 1
ATOM 731 C CA . GLU A 1 90 ? 8.706 -5.825 -6.901 1.00 81.44 90 GLU A CA 1
ATOM 732 C C . GLU A 1 90 ? 8.596 -6.952 -7.936 1.00 81.44 90 GLU A C 1
ATOM 734 O O . GLU A 1 90 ? 9.015 -8.085 -7.672 1.00 81.44 90 GLU A O 1
ATOM 739 N N . ASP A 1 91 ? 8.023 -6.647 -9.104 1.00 75.81 91 ASP A N 1
ATOM 740 C CA . ASP A 1 91 ? 7.817 -7.602 -10.205 1.00 75.81 91 ASP A CA 1
ATOM 741 C C . ASP A 1 91 ? 9.099 -8.309 -10.689 1.00 75.81 91 ASP A C 1
ATOM 743 O O . ASP A 1 91 ? 9.050 -9.457 -11.129 1.00 75.81 91 ASP A O 1
ATOM 747 N N . ASP A 1 92 ? 10.266 -7.689 -10.503 1.00 79.12 92 ASP A N 1
ATOM 748 C CA . ASP A 1 92 ? 11.574 -8.276 -10.813 1.00 79.12 92 ASP A CA 1
ATOM 749 C C . ASP A 1 92 ? 12.101 -9.245 -9.736 1.00 79.12 92 ASP A C 1
ATOM 751 O O . ASP A 1 92 ? 13.204 -9.786 -9.851 1.00 79.12 92 ASP A O 1
ATOM 755 N N . GLY A 1 93 ? 11.326 -9.466 -8.672 1.00 80.56 93 GLY A N 1
ATOM 756 C CA . GLY A 1 93 ? 11.675 -10.329 -7.550 1.00 80.56 93 GLY A CA 1
ATOM 757 C C . GLY A 1 93 ? 12.647 -9.703 -6.548 1.00 80.56 93 GLY A C 1
ATOM 758 O O . GLY A 1 93 ? 13.019 -10.374 -5.581 1.00 80.56 93 GLY A O 1
ATOM 759 N N . ILE A 1 94 ? 13.041 -8.439 -6.728 1.00 83.81 94 ILE A N 1
ATOM 760 C CA . ILE A 1 94 ? 13.999 -7.752 -5.858 1.00 83.81 94 ILE A CA 1
ATOM 761 C C . ILE A 1 94 ? 13.260 -7.042 -4.721 1.00 83.81 94 ILE A C 1
ATOM 763 O O . ILE A 1 94 ? 12.279 -6.327 -4.920 1.00 83.81 94 ILE A O 1
ATOM 767 N N . GLU A 1 95 ? 13.759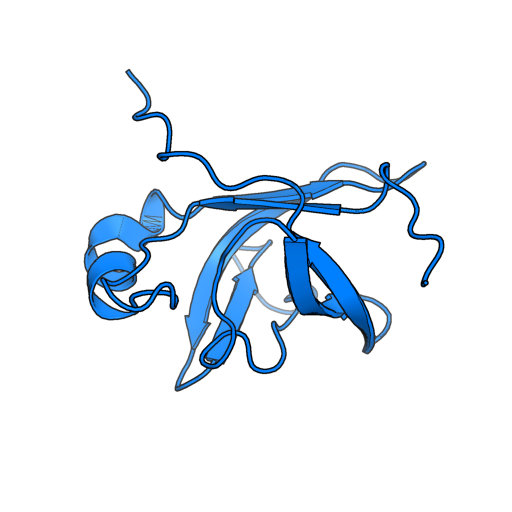 -7.226 -3.498 1.00 86.19 95 GLU A N 1
ATOM 768 C CA . GLU A 1 95 ? 13.285 -6.510 -2.315 1.00 86.19 95 GLU A CA 1
ATOM 769 C C . GLU A 1 95 ? 13.904 -5.111 -2.246 1.00 86.19 95 GLU A C 1
ATOM 771 O O . GLU A 1 95 ? 15.127 -4.960 -2.169 1.00 86.19 95 GLU A O 1
ATOM 776 N N . ARG A 1 96 ? 13.064 -4.073 -2.228 1.00 86.69 96 ARG A N 1
ATOM 777 C CA . ARG A 1 96 ? 13.499 -2.677 -2.136 1.00 86.69 96 ARG A CA 1
ATOM 778 C C . ARG A 1 96 ? 12.848 -1.956 -0.955 1.00 86.69 96 ARG A C 1
ATOM 780 O O . ARG A 1 96 ? 11.646 -2.104 -0.729 1.00 86.69 96 ARG A O 1
ATOM 787 N N . PRO A 1 97 ? 13.618 -1.160 -0.187 1.00 88.12 97 PRO A N 1
ATOM 788 C CA . PRO A 1 97 ? 13.060 -0.323 0.861 1.00 88.12 97 PRO A CA 1
ATOM 789 C C . PRO A 1 97 ? 12.430 0.941 0.265 1.00 88.12 97 PRO A C 1
ATOM 791 O O . PRO A 1 97 ? 13.093 1.728 -0.411 1.00 88.12 97 PRO A O 1
ATOM 794 N N . PHE A 1 98 ? 11.173 1.187 0.608 1.00 88.25 98 PHE A N 1
ATOM 795 C CA . PHE A 1 98 ? 10.435 2.400 0.288 1.00 88.25 98 PHE A CA 1
ATOM 796 C C . PHE A 1 98 ? 10.226 3.228 1.547 1.00 88.25 98 PHE A C 1
ATOM 798 O O . PHE A 1 98 ? 9.855 2.712 2.602 1.00 88.25 98 PHE A O 1
ATOM 805 N N . LYS A 1 99 ? 10.461 4.536 1.438 1.00 91.12 99 LYS A N 1
ATOM 806 C CA . LYS A 1 99 ? 10.183 5.478 2.520 1.00 91.12 99 LYS A CA 1
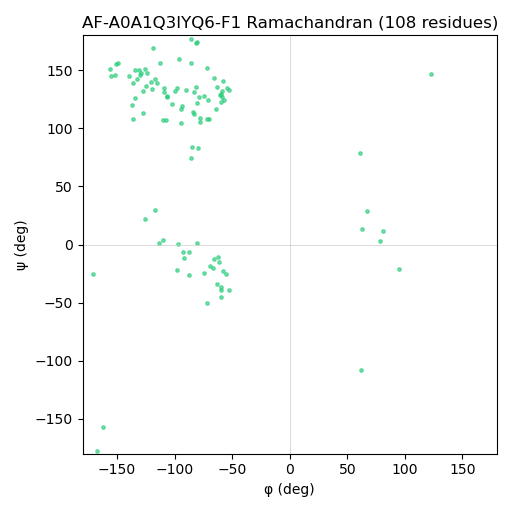ATOM 807 C C . LYS A 1 99 ? 8.709 5.866 2.492 1.00 91.12 99 LYS A C 1
ATOM 809 O O . LYS A 1 99 ? 8.212 6.320 1.465 1.00 91.12 99 LYS A O 1
ATOM 814 N N . ILE A 1 100 ? 8.044 5.800 3.637 1.00 92.19 100 ILE A N 1
ATOM 815 C CA . ILE A 1 100 ? 6.710 6.368 3.813 1.00 92.19 100 ILE A CA 1
ATOM 816 C C . ILE A 1 100 ? 6.856 7.890 3.831 1.00 92.19 100 ILE A C 1
ATOM 818 O O . ILE A 1 100 ? 7.391 8.472 4.777 1.00 92.19 100 ILE A O 1
ATOM 822 N N . VAL A 1 101 ? 6.418 8.549 2.763 1.00 92.94 101 VAL A N 1
ATOM 823 C CA . VAL A 1 101 ? 6.519 10.012 2.632 1.00 92.94 101 VAL A CA 1
ATOM 824 C C . VAL A 1 101 ? 5.320 10.744 3.229 1.00 92.94 101 VAL A C 1
ATOM 826 O O . VAL A 1 101 ? 5.465 11.881 3.663 1.00 92.94 101 VAL A O 1
ATOM 829 N N . SER A 1 102 ? 4.157 10.094 3.287 1.00 92.19 102 SE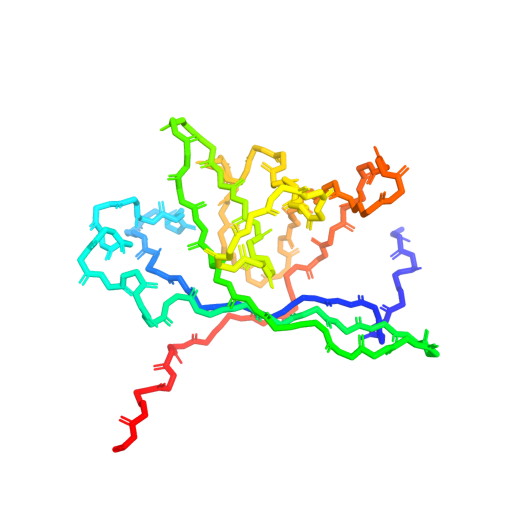R A N 1
ATOM 830 C CA . SER A 1 102 ? 2.911 10.666 3.797 1.00 92.19 102 SER A CA 1
ATOM 831 C C . SER A 1 102 ? 1.982 9.558 4.293 1.00 92.19 102 SER A C 1
ATOM 833 O O . SER A 1 102 ? 1.956 8.474 3.714 1.00 92.19 102 SER A O 1
ATOM 835 N N . VAL A 1 103 ? 1.222 9.841 5.351 1.00 93.25 103 VAL A N 1
ATOM 836 C CA . VAL A 1 103 ? 0.100 9.023 5.830 1.00 93.25 103 VAL A CA 1
ATOM 837 C C . VAL A 1 103 ? -1.046 9.984 6.108 1.00 93.25 103 VAL A C 1
ATOM 839 O O . VAL A 1 103 ? -0.866 10.970 6.821 1.00 93.25 103 VAL A O 1
ATOM 842 N N . GLN A 1 104 ? -2.207 9.731 5.512 1.00 93.06 104 GLN A N 1
ATOM 843 C CA . GLN A 1 104 ? -3.378 10.597 5.625 1.00 93.06 104 GLN A CA 1
ATOM 844 C C . GLN A 1 104 ? -4.620 9.747 5.899 1.00 93.06 104 GLN A C 1
ATOM 846 O O . GLN A 1 104 ? -4.677 8.605 5.435 1.00 93.06 104 GLN A O 1
ATOM 851 N N . PRO A 1 105 ? -5.626 10.281 6.618 1.00 90.12 105 PRO A N 1
ATOM 852 C CA . PRO A 1 105 ? -6.924 9.632 6.714 1.00 90.12 105 PRO A CA 1
ATOM 853 C C . PRO A 1 105 ? -7.463 9.331 5.315 1.00 90.12 105 PRO A C 1
ATOM 855 O O . PRO A 1 105 ? -7.425 10.195 4.434 1.00 90.12 105 PRO A O 1
ATOM 858 N N . ALA A 1 106 ? -7.954 8.108 5.111 1.00 82.62 106 ALA A N 1
ATOM 859 C CA . ALA A 1 106 ? -8.544 7.725 3.838 1.00 82.62 106 ALA A CA 1
ATOM 860 C C . ALA A 1 106 ? -9.692 8.688 3.519 1.00 82.62 106 ALA A C 1
ATOM 862 O O . ALA A 1 106 ? -10.606 8.863 4.328 1.00 82.62 106 ALA A O 1
ATOM 863 N N . ARG A 1 107 ? -9.644 9.331 2.348 1.00 71.38 107 ARG A N 1
ATOM 864 C CA . ARG A 1 107 ? -10.786 10.111 1.875 1.00 71.38 107 ARG A CA 1
ATOM 865 C C . ARG A 1 107 ? -11.933 9.135 1.657 1.00 71.38 107 ARG A C 1
ATOM 867 O O . ARG A 1 107 ? -11.826 8.239 0.823 1.00 71.38 107 ARG A O 1
ATOM 874 N N . THR A 1 108 ? -13.010 9.287 2.416 1.00 53.97 108 THR A N 1
ATOM 875 C CA . THR A 1 108 ? -14.260 8.588 2.125 1.00 53.97 108 THR A CA 1
ATOM 876 C C . THR A 1 108 ? -14.703 9.033 0.730 1.00 53.97 108 THR A C 1
ATOM 878 O O . THR A 1 108 ? -14.809 10.245 0.517 1.00 53.97 108 THR A O 1
ATOM 881 N N . PRO A 1 109 ? -14.906 8.126 -0.242 1.00 48.91 109 PRO A N 1
ATOM 882 C CA . PRO A 1 109 ? -15.583 8.522 -1.467 1.00 48.91 109 PRO A CA 1
ATOM 883 C C . PRO A 1 109 ? -16.977 9.032 -1.075 1.00 48.91 109 PRO A C 1
ATOM 885 O O . PRO A 1 109 ? -17.648 8.391 -0.262 1.00 48.91 109 PRO A O 1
ATOM 888 N N . ALA A 1 110 ? -17.323 10.226 -1.564 1.00 38.81 110 ALA A N 1
ATOM 889 C CA . ALA A 1 110 ? -18.633 10.845 -1.372 1.00 38.81 110 ALA A CA 1
ATOM 890 C C . ALA A 1 110 ? -19.754 9.984 -1.968 1.00 38.81 110 ALA A C 1
ATOM 892 O O . ALA A 1 110 ? -19.477 9.279 -2.968 1.00 38.81 110 ALA A O 1
#

pLDDT: mean 81.2, std 14.37, range [38.81, 93.62]

Foldseek 3Di:
DDPDDPQWDKDWDFDADPQQAGDPVRCVVCFVRTKMWTGHPPDDIQIATWDDDDQFIWGDRDPPDDDAIFTFPPSRPDRQDAQDWGWTQHSVRDIDIDGNHDDDPDPDDD

Solvent-accessible surface area (backbone atoms only — not comparable to full-atom values): 6724 Å² total; per-residue (Å²): 127,87,87,73,59,88,61,53,50,75,50,73,43,73,44,61,40,100,81,32,28,71,25,69,69,54,30,70,79,41,42,94,68,13,36,32,40,38,42,39,81,100,51,80,72,45,60,35,29,54,41,81,54,96,85,34,39,29,44,39,60,56,97,87,67,90,86,73,65,31,45,33,58,64,51,73,78,35,58,74,45,59,78,35,62,48,47,39,27,45,93,86,69,50,75,43,81,43,70,34,82,71,76,73,84,76,79,74,83,128

Radius of gyration: 13.57 Å; Cα contacts (8 Å, |Δi|>4): 197; chains: 1; bounding box: 39×27×36 Å

Secondary structure (DSSP, 8-state):
-----TTSEEEE---B-TTSSB-HHHHHHHGGG-EEEEE-TTSPPEEEEEEEETTEEEEE--SS-SS--EEESSGGG----TT-EEEEE-TTS-EEEEE-----PPPPP-

Nearest PDB structures (foldseek):
  6th6-assembly1_Af  TM=3.309E-01  e=2.650E+00  Thermococcus kodakarensis KOD1
  4v4n-assembly1_BE  TM=3.716E-01  e=9.036E+00  Methanocaldococcus jannaschii
  7zai-assembly1_E  TM=3.343E-01  e=7.644E+00  Pyrococcus abyssi GE5

Mean predicted aligned error: 6.63 Å